Protein AF-A0A3C0FWK3-F1 (afdb_monomer)

Foldseek 3Di:
DDDPDPVVVVVVVVVVVVPVPDPPPPPPPVVVVVVCVVVVVCVCCVPVVVVVVVVVVVQADDDPDDDGDRPGCPVVVVLVPDPVNVVVVVVVVVVVVVVVVVVVVVD

Sequence (107 aa):
MAEPAPDVLQRSEDRKFTLKSGKKCWRPQWSAGMALIPAMTITIVCFYGFIIWTFVISLTRSRLLPVYKFTGFEQYVRLFANERWWTAMQNLAIHGFLFIGGSVVFG

Mean predicted aligned error: 14.86 Å

Solvent-accessible surface area (backbone atoms only — not comparable to full-atom values): 6501 Å² total; per-residue (Å²): 138,81,78,80,58,72,66,63,58,50,53,57,53,53,54,54,64,71,67,67,68,79,77,79,75,81,67,79,56,60,70,63,53,60,68,44,46,59,61,51,49,52,51,50,50,54,51,53,48,49,50,52,49,51,50,58,51,69,34,41,57,87,51,104,63,90,55,100,51,86,51,53,62,60,66,55,55,57,47,73,70,32,68,69,51,53,53,52,50,51,51,52,50,52,50,52,51,52,50,53,54,47,50,69,73,75,103

pLDDT: mean 77.74, std 14.99, range [40.66, 97.25]

Secondary structure (DSSP, 8-state):
--PPPHHHHHHHHHHHHHT----------HHHHHHHHHHHHHHHHHHHHHHHHHHHHHTS---SS------TTHHHHHHHT-HHHHHHHHHHHHHHHHHHHHHHHH-

Radius of gyration: 33.71 Å; Cα contacts (8 Å, |Δi|>4): 23; chains: 1; bounding box: 55×80×73 Å

Structure (mmCIF, N/CA/C/O backbone):
data_AF-A0A3C0FWK3-F1
#
_entry.id   AF-A0A3C0FWK3-F1
#
loop_
_atom_site.group_PDB
_atom_site.id
_atom_site.type_symbol
_atom_site.label_atom_id
_atom_site.label_alt_id
_atom_site.label_comp_id
_atom_site.label_asym_id
_atom_site.label_entity_id
_atom_site.label_seq_id
_atom_site.pdbx_PDB_ins_code
_atom_site.Cartn_x
_atom_site.Cartn_y
_atom_site.Cartn_z
_atom_site.occupancy
_atom_site.B_iso_or_equiv
_atom_site.auth_seq_id
_atom_site.auth_comp_id
_atom_site.auth_asym_id
_atom_site.auth_atom_id
_atom_site.pdbx_PDB_model_num
ATOM 1 N N . MET A 1 1 ? 35.168 51.005 -55.321 1.00 52.41 1 MET A N 1
ATOM 2 C CA . MET A 1 1 ? 35.548 50.231 -54.121 1.00 52.41 1 MET A CA 1
ATOM 3 C C . MET A 1 1 ? 34.957 50.945 -52.916 1.00 52.41 1 MET A C 1
ATOM 5 O O . MET A 1 1 ? 35.563 51.891 -52.442 1.00 52.41 1 MET A O 1
ATOM 9 N N . ALA A 1 2 ? 33.735 50.592 -52.513 1.00 61.12 2 ALA A N 1
ATOM 10 C CA . ALA A 1 2 ? 33.154 51.076 -51.262 1.00 61.12 2 ALA A CA 1
ATOM 11 C C . ALA A 1 2 ? 33.457 50.015 -50.203 1.00 61.12 2 ALA A C 1
ATOM 13 O O . ALA A 1 2 ? 32.989 48.883 -50.321 1.00 61.12 2 ALA A O 1
ATOM 14 N N . GLU A 1 3 ? 34.325 50.351 -49.257 1.00 69.69 3 GLU A N 1
ATOM 15 C CA . GLU A 1 3 ? 34.621 49.498 -48.110 1.00 69.69 3 GLU A CA 1
ATOM 16 C C . GLU A 1 3 ? 33.337 49.362 -47.269 1.00 69.69 3 GLU A C 1
ATOM 18 O O . GLU A 1 3 ? 32.701 50.379 -46.974 1.00 69.69 3 GLU A O 1
ATOM 23 N N . PRO A 1 4 ? 32.874 48.144 -46.942 1.00 72.19 4 PRO A N 1
ATOM 24 C CA . PRO A 1 4 ? 31.709 47.983 -46.085 1.00 72.19 4 PRO A CA 1
ATOM 25 C C . PRO A 1 4 ? 32.045 48.484 -44.675 1.00 72.19 4 PRO A C 1
ATOM 27 O O . PRO A 1 4 ? 33.038 48.065 -44.085 1.00 72.19 4 PRO A O 1
ATOM 30 N N . ALA A 1 5 ? 31.213 49.387 -44.152 1.00 77.75 5 ALA A N 1
ATOM 31 C CA . ALA A 1 5 ? 31.381 50.004 -42.841 1.00 77.75 5 ALA A CA 1
ATOM 32 C C . ALA A 1 5 ? 31.496 48.950 -41.708 1.00 77.75 5 ALA A C 1
ATOM 34 O O . ALA A 1 5 ? 30.890 47.873 -41.796 1.00 77.75 5 ALA A O 1
ATOM 35 N N . PRO A 1 6 ? 32.286 49.225 -40.647 1.00 72.12 6 PRO A N 1
ATOM 36 C CA . PRO A 1 6 ? 32.647 48.234 -39.625 1.00 72.12 6 PRO A CA 1
ATOM 37 C C . PRO A 1 6 ? 31.442 47.671 -38.852 1.00 72.12 6 PRO A C 1
ATOM 39 O O . PRO A 1 6 ? 31.512 46.572 -38.303 1.00 72.12 6 PRO A O 1
ATOM 42 N N . ASP A 1 7 ? 30.307 48.373 -38.853 1.00 77.00 7 ASP A N 1
ATOM 43 C CA . ASP A 1 7 ? 29.052 47.941 -38.235 1.00 77.00 7 ASP A CA 1
ATOM 44 C C . ASP A 1 7 ? 28.407 46.742 -38.953 1.00 77.00 7 ASP A C 1
ATOM 46 O O . ASP A 1 7 ? 27.733 45.925 -38.319 1.00 77.00 7 ASP A O 1
ATOM 50 N N . VAL A 1 8 ? 28.645 46.589 -40.261 1.00 74.00 8 VAL A N 1
ATOM 51 C CA . VAL A 1 8 ? 28.087 45.492 -41.069 1.00 74.00 8 VAL A CA 1
ATOM 52 C C . VAL A 1 8 ? 28.754 44.162 -40.717 1.00 74.00 8 VAL A C 1
ATOM 54 O O . VAL A 1 8 ? 28.082 43.127 -40.654 1.00 74.00 8 VAL A O 1
ATOM 57 N N . LEU A 1 9 ? 30.062 44.186 -40.440 1.00 76.31 9 LEU A N 1
ATOM 58 C CA . LEU A 1 9 ? 30.807 43.005 -40.001 1.00 76.31 9 LEU A CA 1
ATOM 59 C C . LEU A 1 9 ? 30.390 42.603 -38.584 1.00 76.31 9 LEU A C 1
ATOM 61 O O . LEU A 1 9 ? 30.022 41.443 -38.378 1.00 76.31 9 LEU A O 1
ATOM 65 N N . GLN A 1 10 ? 30.296 43.570 -37.667 1.00 76.94 10 GLN A N 1
ATOM 66 C CA . GLN A 1 10 ? 29.868 43.333 -36.287 1.00 76.94 10 GLN A CA 1
ATOM 67 C C . GLN A 1 10 ? 28.462 42.722 -36.227 1.00 76.94 10 GLN A C 1
ATOM 69 O O . GLN A 1 10 ? 28.243 41.682 -35.607 1.00 76.94 10 GLN A O 1
ATOM 74 N N . ARG A 1 11 ? 27.520 43.266 -37.010 1.00 72.06 11 ARG A N 1
ATOM 75 C CA . ARG A 1 11 ? 26.147 42.751 -37.087 1.00 72.06 11 ARG A CA 1
ATOM 76 C C . ARG A 1 11 ? 26.069 41.316 -37.606 1.00 72.06 11 ARG A C 1
ATOM 78 O O . ARG A 1 11 ? 25.148 40.582 -37.240 1.00 72.06 11 ARG A O 1
ATOM 85 N N . SER A 1 12 ? 27.007 40.900 -38.457 1.00 67.50 12 SER A N 1
ATOM 86 C CA . SER A 1 12 ? 27.086 39.522 -38.952 1.00 67.50 12 SER A CA 1
ATOM 87 C C . SER A 1 12 ? 27.600 38.541 -37.889 1.00 67.50 12 SER A C 1
ATOM 89 O O . SER A 1 12 ? 27.162 37.388 -37.867 1.00 67.50 12 SER A O 1
ATOM 91 N N . GLU A 1 13 ? 28.459 39.000 -36.977 1.00 72.12 13 GLU A N 1
ATOM 92 C CA . GLU A 1 13 ? 28.961 38.229 -35.836 1.00 72.12 13 GLU A CA 1
ATOM 93 C C . GLU A 1 13 ? 27.938 38.169 -34.695 1.00 72.12 13 GLU A C 1
ATOM 95 O O . GLU A 1 13 ? 27.649 37.084 -34.185 1.00 72.12 13 GLU A O 1
ATOM 100 N N . ASP A 1 14 ? 27.262 39.279 -34.396 1.00 67.75 14 ASP A N 1
ATOM 101 C CA . ASP A 1 14 ? 26.172 39.337 -33.416 1.00 67.75 14 ASP A CA 1
ATOM 102 C C . ASP A 1 14 ? 25.009 38.419 -33.821 1.00 67.75 14 ASP A C 1
ATOM 104 O O . ASP A 1 14 ? 24.451 37.683 -33.004 1.00 67.75 14 ASP A O 1
ATOM 108 N N . ARG A 1 15 ? 24.685 38.369 -35.122 1.00 67.38 15 ARG A N 1
ATOM 109 C CA . ARG A 1 15 ? 23.714 37.417 -35.694 1.00 67.38 15 ARG A CA 1
ATOM 110 C C . ARG A 1 15 ? 24.124 35.959 -35.486 1.00 67.38 15 ARG A C 1
ATOM 112 O O . ARG A 1 15 ? 23.248 35.108 -35.366 1.00 67.38 15 ARG A O 1
ATOM 119 N N . LYS A 1 16 ? 25.420 35.637 -35.441 1.00 61.53 16 LYS A N 1
ATOM 120 C CA . LYS A 1 16 ? 25.877 34.276 -35.107 1.00 61.53 16 LYS A CA 1
ATOM 121 C C . LYS A 1 16 ? 25.693 33.990 -33.617 1.00 61.53 16 LYS A C 1
ATOM 123 O O . LYS A 1 16 ? 25.367 32.856 -33.268 1.00 61.53 16 LYS A O 1
ATOM 128 N N . PHE A 1 17 ? 25.843 35.000 -32.759 1.00 63.44 17 PHE A N 1
ATOM 129 C CA . PHE A 1 17 ? 25.619 34.876 -31.318 1.00 63.44 17 PHE A CA 1
ATOM 130 C C . PHE A 1 17 ? 24.146 34.587 -30.988 1.00 63.44 17 PHE A C 1
ATOM 132 O O . PHE A 1 17 ? 23.859 33.719 -30.164 1.00 63.44 17 PHE A O 1
ATOM 139 N N . THR A 1 18 ? 23.196 35.211 -31.697 1.00 64.38 18 THR A N 1
ATOM 140 C CA . THR A 1 18 ? 21.755 34.974 -31.468 1.00 64.38 18 THR A CA 1
ATOM 141 C C . THR A 1 18 ? 21.250 33.627 -32.001 1.00 64.38 18 THR A C 1
ATOM 143 O O . THR A 1 18 ? 20.250 33.104 -31.509 1.00 64.38 18 THR A O 1
ATOM 146 N N . LEU A 1 19 ? 21.947 33.016 -32.966 1.00 66.56 19 LEU A N 1
ATOM 147 C CA . LEU A 1 19 ? 21.542 31.747 -33.588 1.00 66.56 19 LEU A CA 1
ATOM 148 C C . LEU A 1 19 ? 22.043 30.494 -32.855 1.00 66.56 19 LEU A C 1
ATOM 150 O O . LEU A 1 19 ? 21.733 29.374 -33.266 1.00 66.56 19 LEU A O 1
ATOM 154 N N . LYS A 1 20 ? 22.758 30.642 -31.736 1.00 60.78 20 LYS A N 1
ATOM 155 C CA . LYS A 1 20 ? 23.230 29.517 -30.915 1.00 60.78 20 LYS A CA 1
ATOM 156 C C . LYS A 1 20 ? 22.216 29.093 -29.842 1.00 60.78 20 LYS A C 1
ATOM 158 O O . LYS A 1 20 ? 22.587 28.713 -28.735 1.00 60.78 20 LYS A O 1
ATOM 163 N N . SER A 1 21 ? 20.925 29.126 -30.177 1.00 67.44 21 SER A N 1
ATOM 164 C CA . SER A 1 21 ? 19.878 28.525 -29.349 1.00 67.44 21 SER A CA 1
ATOM 165 C C . SER A 1 21 ? 20.078 27.009 -29.314 1.00 67.44 21 SER A C 1
ATOM 167 O O . SER A 1 21 ? 20.046 26.321 -30.339 1.00 67.44 21 SER A O 1
ATOM 169 N N . GLY A 1 22 ? 20.374 26.504 -28.118 1.00 64.12 22 GLY A N 1
ATOM 170 C CA . GLY A 1 22 ? 20.672 25.108 -27.852 1.00 64.12 22 GLY A CA 1
ATOM 171 C C . GLY A 1 22 ? 19.533 24.205 -28.300 1.00 64.12 22 GLY A C 1
ATOM 172 O O . GLY A 1 22 ? 18.498 24.098 -27.646 1.00 64.12 22 GLY A O 1
ATOM 173 N N . LYS A 1 23 ? 19.768 23.482 -29.392 1.00 63.09 23 LYS A N 1
ATOM 174 C CA . LYS A 1 23 ? 18.971 22.322 -29.775 1.00 63.09 23 LYS A CA 1
ATOM 175 C C . LYS A 1 23 ? 19.160 21.278 -28.670 1.00 63.09 23 LYS A C 1
ATOM 177 O O . LYS A 1 23 ? 20.103 20.491 -28.736 1.00 63.09 23 LYS A O 1
ATOM 182 N N . LYS A 1 24 ? 18.314 21.275 -27.628 1.00 63.41 24 LYS A N 1
ATOM 183 C CA . LYS A 1 24 ? 18.189 20.116 -26.731 1.00 63.41 24 LYS A CA 1
ATOM 184 C C . LYS A 1 24 ? 17.686 18.972 -27.594 1.00 63.41 24 LYS A C 1
ATOM 186 O O . LYS A 1 24 ? 16.492 18.829 -27.833 1.00 63.41 24 LYS A O 1
ATOM 191 N N . CYS A 1 25 ? 18.631 18.209 -28.127 1.00 61.75 25 CYS A N 1
ATOM 192 C CA . CYS A 1 25 ? 18.354 16.986 -28.839 1.00 61.75 25 CYS A CA 1
ATOM 193 C C . CYS A 1 25 ? 17.810 16.009 -27.798 1.00 61.75 25 CYS A C 1
ATOM 195 O O . CYS A 1 25 ? 18.564 15.336 -27.098 1.00 61.75 25 CYS A O 1
ATOM 197 N N . TRP A 1 26 ? 16.485 15.996 -27.671 1.00 59.50 26 TRP A N 1
ATOM 198 C CA . TRP A 1 26 ? 15.710 14.903 -27.111 1.00 59.50 26 TRP A CA 1
ATOM 199 C C . TRP A 1 26 ? 15.963 13.677 -27.986 1.00 59.50 26 TRP A C 1
ATOM 201 O O . TRP A 1 26 ? 15.153 13.316 -28.830 1.00 59.50 26 TRP A O 1
ATOM 211 N N . ARG A 1 27 ? 17.154 13.085 -27.861 1.00 61.91 27 ARG A N 1
ATOM 212 C CA . ARG A 1 27 ? 17.447 11.781 -28.439 1.00 61.91 27 ARG A CA 1
ATOM 213 C C . ARG A 1 27 ? 16.591 10.813 -27.639 1.00 61.91 27 ARG A C 1
ATOM 215 O O . ARG A 1 27 ? 16.844 10.675 -26.441 1.00 61.91 27 ARG A O 1
ATOM 222 N N . PRO A 1 28 ? 15.579 10.170 -28.234 1.00 62.19 28 PRO A N 1
ATOM 223 C CA . PRO A 1 28 ? 14.916 9.094 -27.538 1.00 62.19 28 PRO A CA 1
ATOM 224 C C . PRO A 1 28 ? 15.979 8.016 -27.314 1.00 62.19 28 PRO A C 1
ATOM 226 O O . PRO A 1 28 ? 16.543 7.454 -28.252 1.00 62.19 28 PRO A O 1
ATOM 229 N N . GLN A 1 29 ? 16.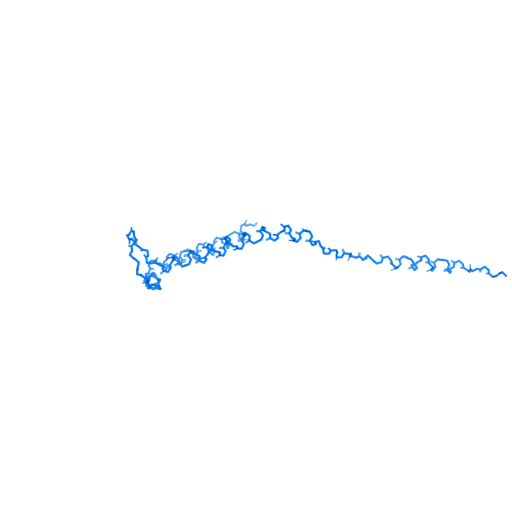341 7.801 -26.055 1.00 67.50 29 GLN A N 1
ATOM 230 C CA . GLN A 1 29 ? 17.251 6.742 -25.641 1.00 67.50 29 GLN A CA 1
ATOM 231 C C . GLN A 1 29 ? 16.505 5.401 -25.712 1.00 67.50 29 GLN A C 1
ATOM 233 O O . GLN A 1 29 ? 16.211 4.783 -24.693 1.00 67.50 29 GLN A O 1
ATOM 238 N N . TRP A 1 30 ? 16.145 4.972 -26.926 1.00 63.97 30 TRP A N 1
ATOM 239 C CA . TRP A 1 30 ? 15.414 3.723 -27.178 1.00 63.97 30 TRP A CA 1
ATOM 240 C C . TRP A 1 30 ? 16.130 2.523 -26.547 1.00 63.97 30 TRP A C 1
ATOM 242 O O . TRP A 1 30 ? 15.484 1.660 -25.962 1.00 63.97 30 TRP A O 1
ATOM 252 N N . SER A 1 31 ? 17.465 2.526 -26.555 1.00 71.00 31 SER A N 1
ATOM 253 C CA . SER A 1 31 ? 18.300 1.514 -25.903 1.00 71.00 31 SER A CA 1
ATOM 254 C C . SER A 1 31 ? 18.134 1.474 -24.379 1.00 71.00 31 SER A C 1
ATOM 256 O O . SER A 1 31 ? 18.013 0.393 -23.809 1.00 71.00 31 SER A O 1
ATOM 258 N N . ALA A 1 32 ? 18.065 2.630 -23.712 1.00 71.50 32 ALA A N 1
ATOM 259 C CA . ALA A 1 32 ? 17.840 2.685 -22.266 1.00 71.50 32 ALA A CA 1
ATOM 260 C C . ALA A 1 32 ? 16.398 2.303 -21.891 1.00 71.50 32 ALA A C 1
ATOM 262 O O . ALA A 1 32 ? 16.180 1.641 -20.880 1.00 71.50 32 ALA A O 1
ATOM 263 N N . GLY A 1 33 ? 15.416 2.667 -22.725 1.00 71.56 33 GLY A N 1
ATOM 264 C CA . GLY A 1 33 ? 14.026 2.246 -22.545 1.00 71.56 33 GLY A CA 1
ATOM 265 C C . GLY A 1 33 ? 13.873 0.727 -22.616 1.00 71.56 33 GLY A C 1
ATOM 266 O O . GLY A 1 33 ? 13.291 0.130 -21.717 1.00 71.56 33 GLY A O 1
ATOM 267 N N . MET A 1 34 ? 14.462 0.083 -23.628 1.00 79.94 34 MET A N 1
ATOM 268 C CA . MET A 1 34 ? 14.363 -1.370 -23.824 1.00 79.94 34 MET A CA 1
ATOM 269 C C . MET A 1 34 ? 15.044 -2.181 -22.716 1.00 79.94 34 MET A C 1
ATOM 271 O O . MET A 1 34 ? 14.521 -3.221 -22.323 1.00 79.94 34 MET A O 1
ATOM 275 N N . ALA A 1 35 ? 16.162 -1.696 -22.169 1.00 82.50 35 ALA A N 1
ATOM 276 C CA . ALA A 1 35 ? 16.830 -2.335 -21.035 1.00 82.50 35 ALA A CA 1
ATOM 277 C C . ALA A 1 35 ? 16.003 -2.273 -19.735 1.00 82.50 35 ALA A C 1
ATOM 279 O O . ALA A 1 35 ? 16.143 -3.140 -18.874 1.00 82.50 35 ALA A O 1
ATOM 280 N N . LEU A 1 36 ? 15.119 -1.278 -19.597 1.00 84.38 36 LEU A N 1
ATOM 281 C CA . LEU A 1 36 ? 14.277 -1.097 -18.412 1.00 84.38 36 LEU A CA 1
ATOM 282 C C . LEU A 1 36 ? 12.985 -1.932 -18.457 1.00 84.38 36 LEU A C 1
ATOM 284 O O . LEU A 1 36 ? 12.489 -2.346 -17.408 1.00 84.38 36 LEU A O 1
ATOM 288 N N . ILE A 1 37 ? 12.459 -2.218 -19.656 1.00 89.19 37 ILE A N 1
ATOM 289 C CA . ILE A 1 37 ? 11.243 -3.028 -19.865 1.00 89.19 37 ILE A CA 1
ATOM 290 C C . ILE A 1 37 ? 11.256 -4.355 -19.086 1.00 89.19 37 ILE A C 1
ATOM 292 O O . ILE A 1 37 ? 10.261 -4.620 -18.406 1.00 89.19 37 ILE A O 1
ATOM 296 N N . PRO A 1 38 ? 12.313 -5.196 -19.120 1.00 88.12 38 PRO A N 1
ATOM 297 C CA . PRO A 1 38 ? 12.294 -6.474 -18.408 1.00 88.12 38 PRO A CA 1
ATOM 298 C C . PRO A 1 38 ? 12.212 -6.293 -16.889 1.00 88.12 38 PRO A C 1
ATOM 300 O O . PRO A 1 38 ? 11.402 -6.954 -16.243 1.00 88.12 38 PRO A O 1
ATOM 303 N N . ALA A 1 39 ? 12.969 -5.352 -16.319 1.00 89.31 39 ALA A N 1
ATOM 304 C CA . ALA A 1 39 ? 12.916 -5.064 -14.887 1.00 89.31 39 ALA A CA 1
ATOM 305 C C . ALA A 1 39 ? 11.529 -4.547 -14.457 1.00 89.31 39 ALA A C 1
ATOM 307 O O . ALA A 1 39 ? 10.981 -4.989 -13.443 1.00 89.31 39 ALA A O 1
ATOM 308 N N . MET A 1 40 ? 10.920 -3.664 -15.256 1.00 90.31 40 MET A N 1
ATOM 309 C CA . MET A 1 40 ? 9.565 -3.170 -14.999 1.00 90.31 40 MET A CA 1
ATOM 310 C C . MET A 1 40 ? 8.518 -4.281 -15.106 1.00 90.31 40 MET A C 1
ATOM 312 O O . MET A 1 40 ? 7.650 -4.395 -14.245 1.00 90.31 40 MET A O 1
ATOM 316 N N . THR A 1 41 ? 8.623 -5.126 -16.131 1.00 93.06 41 THR A N 1
ATOM 317 C CA . THR A 1 41 ? 7.692 -6.237 -16.363 1.00 93.06 41 THR A CA 1
ATOM 318 C C . THR A 1 41 ? 7.731 -7.225 -15.205 1.00 93.06 41 THR A C 1
ATOM 320 O O . THR A 1 41 ? 6.683 -7.577 -14.675 1.00 93.06 41 THR A O 1
ATOM 323 N N . ILE A 1 42 ? 8.927 -7.616 -14.752 1.00 93.62 42 ILE A N 1
ATOM 324 C CA . ILE A 1 42 ? 9.093 -8.508 -13.596 1.00 93.62 42 ILE A CA 1
ATOM 325 C C . ILE A 1 42 ? 8.482 -7.878 -12.344 1.00 93.62 42 ILE A C 1
ATOM 327 O O . ILE A 1 42 ? 7.742 -8.543 -11.626 1.00 93.62 42 ILE A O 1
ATOM 331 N N . THR A 1 43 ? 8.736 -6.590 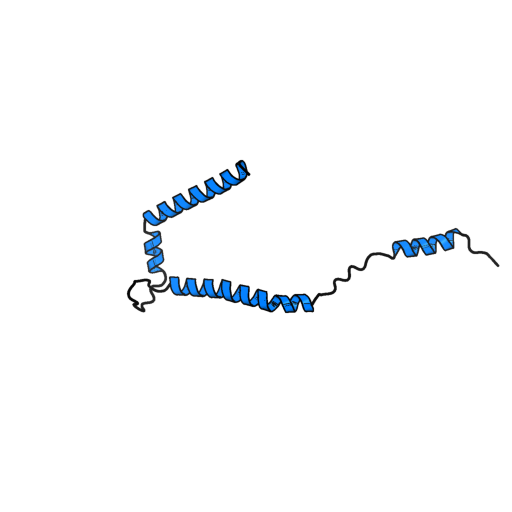-12.100 1.00 93.19 43 THR A N 1
ATOM 332 C CA . THR A 1 43 ? 8.177 -5.882 -10.939 1.00 93.19 43 THR A CA 1
ATOM 333 C C . THR A 1 43 ? 6.649 -5.891 -10.970 1.00 93.19 43 THR A C 1
ATOM 335 O O . THR A 1 43 ? 6.020 -6.255 -9.981 1.00 93.19 43 THR A O 1
ATOM 338 N N . ILE A 1 44 ? 6.042 -5.558 -12.111 1.00 94.19 44 ILE A N 1
ATOM 339 C CA . ILE A 1 44 ? 4.584 -5.542 -12.279 1.00 94.19 44 ILE A CA 1
ATOM 340 C C . ILE A 1 44 ? 4.013 -6.951 -12.092 1.00 94.19 44 ILE A C 1
ATOM 342 O O . ILE A 1 44 ? 3.099 -7.143 -11.296 1.00 94.19 44 ILE A O 1
ATOM 346 N N . VAL A 1 45 ? 4.559 -7.951 -12.779 1.00 94.31 45 VAL A N 1
ATOM 347 C CA . VAL A 1 45 ? 4.046 -9.325 -12.712 1.00 94.31 45 VAL A CA 1
ATOM 348 C C . VAL A 1 45 ? 4.176 -9.894 -11.302 1.00 94.31 45 VAL A C 1
ATOM 350 O O . VAL A 1 45 ? 3.212 -10.459 -10.795 1.00 94.31 45 VAL A O 1
ATOM 353 N N . CYS A 1 46 ? 5.315 -9.709 -10.633 1.00 92.69 46 CYS A N 1
ATOM 354 C CA . CYS A 1 46 ? 5.498 -10.198 -9.269 1.00 92.69 46 CYS A CA 1
ATOM 355 C C . CYS A 1 46 ? 4.587 -9.478 -8.275 1.00 92.69 46 CYS A C 1
ATOM 357 O O . CYS A 1 46 ? 3.913 -10.145 -7.499 1.00 92.69 46 CYS A O 1
ATOM 359 N N . PHE A 1 47 ? 4.516 -8.144 -8.296 1.00 94.19 47 PHE A N 1
ATOM 360 C CA . PHE A 1 47 ? 3.674 -7.410 -7.349 1.00 94.19 47 PHE A CA 1
ATOM 361 C C . PHE A 1 47 ? 2.191 -7.665 -7.609 1.00 94.19 47 PHE A C 1
ATOM 363 O O . PHE A 1 47 ? 1.486 -8.154 -6.730 1.00 94.19 47 PHE A O 1
ATOM 370 N N . TYR A 1 48 ? 1.704 -7.377 -8.815 1.00 92.50 48 TYR A N 1
ATOM 371 C CA . TYR A 1 48 ? 0.278 -7.500 -9.114 1.00 92.50 48 TYR A CA 1
ATOM 372 C C . T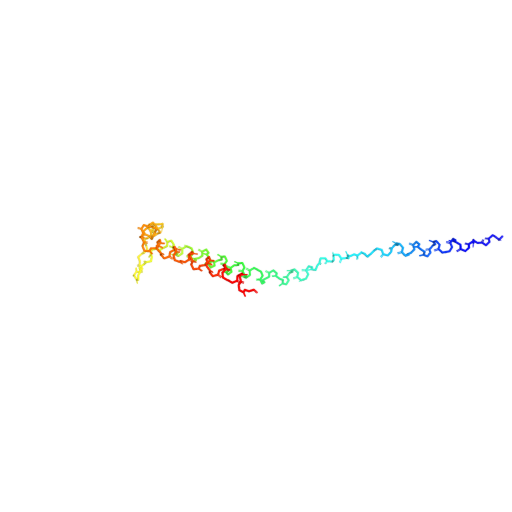YR A 1 48 ? -0.171 -8.956 -9.187 1.00 92.50 48 TYR A C 1
ATOM 374 O O . TYR A 1 48 ? -1.251 -9.276 -8.698 1.00 92.50 48 TYR A O 1
ATOM 382 N N . GLY A 1 49 ? 0.659 -9.853 -9.724 1.00 93.75 49 GLY A N 1
ATOM 383 C CA . GLY A 1 49 ? 0.377 -11.286 -9.723 1.00 93.75 49 GLY A CA 1
ATOM 384 C C . GLY A 1 49 ? 0.261 -11.834 -8.305 1.00 93.75 49 GLY A C 1
ATOM 385 O O . GLY A 1 49 ? -0.702 -12.536 -8.005 1.00 93.75 49 GLY A O 1
ATOM 386 N N . PHE A 1 50 ? 1.167 -11.451 -7.400 1.00 90.06 50 PHE A N 1
ATOM 387 C CA . PHE A 1 50 ? 1.091 -11.867 -6.000 1.00 90.06 50 PHE A CA 1
ATOM 388 C C . PHE A 1 50 ? -0.108 -11.256 -5.265 1.00 90.06 50 PHE A C 1
ATOM 390 O O . PHE A 1 50 ? -0.756 -11.954 -4.486 1.00 90.06 50 PHE A O 1
ATOM 397 N N . ILE A 1 51 ? -0.456 -9.992 -5.534 1.00 91.88 51 ILE A N 1
ATOM 398 C CA . ILE A 1 51 ? -1.647 -9.337 -4.966 1.00 91.88 51 ILE A CA 1
ATOM 399 C C . ILE A 1 51 ? -2.921 -10.061 -5.411 1.00 91.88 51 ILE A C 1
ATOM 401 O O . ILE A 1 51 ? -3.746 -10.412 -4.569 1.00 91.88 51 ILE A O 1
ATOM 405 N N . ILE A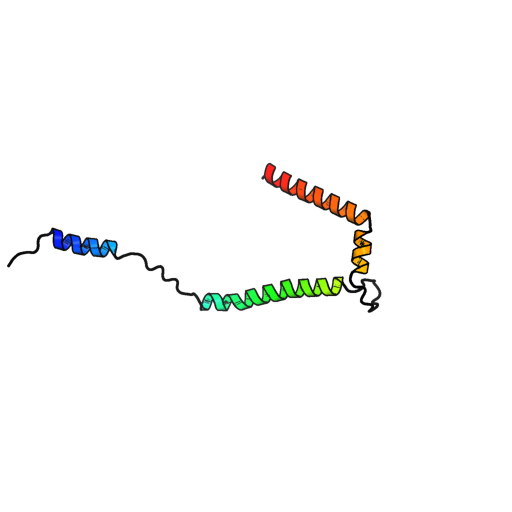 1 52 ? -3.072 -10.329 -6.712 1.00 89.62 52 ILE A N 1
ATOM 406 C CA . ILE A 1 52 ? -4.240 -11.033 -7.259 1.00 89.62 52 ILE A CA 1
ATOM 407 C C . ILE A 1 52 ? -4.303 -12.454 -6.701 1.00 89.62 52 ILE A C 1
ATOM 409 O O . ILE A 1 52 ? -5.356 -12.886 -6.241 1.00 89.62 52 ILE A O 1
ATOM 413 N N . TRP A 1 53 ? -3.182 -13.173 -6.684 1.00 86.31 53 TRP A N 1
ATOM 414 C CA . TRP A 1 53 ? -3.111 -14.529 -6.145 1.00 86.31 53 TRP A CA 1
ATOM 415 C C . TRP A 1 53 ? -3.490 -14.582 -4.661 1.00 86.31 53 TRP A C 1
ATOM 417 O O . TRP A 1 53 ? -4.329 -15.388 -4.259 1.00 86.31 53 TRP A O 1
ATOM 427 N N . THR A 1 54 ? -2.937 -13.675 -3.853 1.00 85.19 54 THR A N 1
ATOM 428 C CA . THR A 1 54 ? -3.259 -13.556 -2.424 1.00 85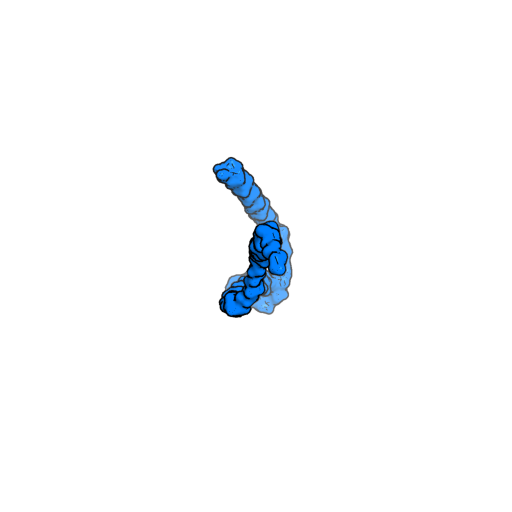.19 54 THR A CA 1
ATOM 429 C C . THR A 1 54 ? -4.729 -13.203 -2.218 1.00 85.19 54 THR A C 1
ATOM 431 O O . THR A 1 54 ? -5.381 -13.776 -1.350 1.00 85.19 54 THR A O 1
ATOM 434 N N . PHE A 1 55 ? -5.287 -12.319 -3.047 1.00 84.19 55 PHE A N 1
ATOM 435 C CA . PHE A 1 55 ? -6.704 -11.967 -3.017 1.00 84.19 55 PHE A CA 1
ATOM 436 C C . PHE A 1 55 ? -7.605 -13.169 -3.341 1.00 84.19 55 PHE A C 1
ATOM 438 O O . PHE A 1 55 ? -8.552 -13.443 -2.606 1.00 84.19 55 PHE A O 1
ATOM 445 N N . VAL A 1 56 ? -7.279 -13.936 -4.386 1.00 80.88 56 VAL A N 1
ATOM 446 C CA . VAL A 1 56 ? -8.010 -15.155 -4.774 1.00 80.88 56 VAL A CA 1
ATOM 447 C C . VAL A 1 56 ? -7.953 -16.212 -3.666 1.00 80.88 56 VAL A C 1
ATOM 449 O O . VAL A 1 56 ? -8.977 -16.813 -3.331 1.00 80.88 56 VAL A O 1
ATOM 452 N N . ILE A 1 57 ? -6.788 -16.408 -3.040 1.00 78.50 57 ILE A N 1
ATOM 453 C CA . ILE A 1 57 ? -6.651 -17.306 -1.884 1.00 78.50 57 ILE A CA 1
ATOM 454 C C . ILE A 1 57 ? -7.461 -16.797 -0.691 1.00 78.50 57 ILE A C 1
ATOM 456 O O . ILE A 1 57 ? -8.107 -17.594 -0.019 1.00 78.50 57 ILE A O 1
ATOM 460 N N . SER A 1 58 ? -7.490 -15.489 -0.446 1.00 73.88 58 SER A N 1
ATOM 461 C CA . SER A 1 58 ? -8.235 -14.894 0.668 1.00 73.88 58 SER A CA 1
ATOM 462 C C . SER A 1 58 ? -9.759 -15.065 0.546 1.00 73.88 58 SER A C 1
ATOM 464 O O . SER A 1 58 ? -10.471 -15.005 1.546 1.00 73.88 58 SER A O 1
ATOM 466 N N . LEU A 1 59 ? -10.272 -15.333 -0.660 1.00 67.88 59 LEU A N 1
ATOM 467 C CA . LEU A 1 59 ? -11.676 -15.698 -0.911 1.00 67.88 59 LEU A CA 1
ATOM 468 C C . LEU A 1 59 ? -11.955 -17.205 -0.729 1.00 67.88 59 LEU A C 1
ATOM 470 O O . LEU A 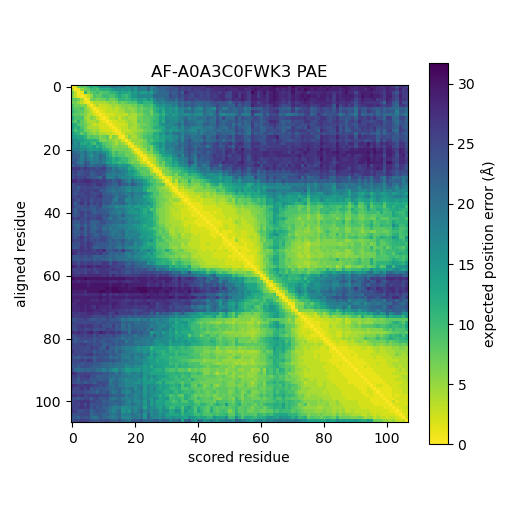1 59 ? -13.110 -17.645 -0.781 1.00 67.88 59 LEU A O 1
ATOM 474 N N . THR A 1 60 ? -10.911 -18.010 -0.512 1.00 62.72 60 THR A N 1
ATOM 475 C CA . THR A 1 60 ? -10.989 -19.460 -0.310 1.00 62.72 60 THR A CA 1
ATOM 476 C C . THR A 1 60 ? -10.994 -19.794 1.186 1.00 62.72 60 THR A C 1
ATOM 478 O O . THR A 1 60 ? -10.286 -19.197 1.990 1.00 62.72 60 THR A O 1
ATOM 481 N N . ARG A 1 61 ? -11.843 -20.751 1.582 1.00 54.16 61 ARG A N 1
ATOM 482 C CA . ARG A 1 61 ? -12.224 -21.036 2.974 1.00 54.16 61 ARG A CA 1
ATOM 483 C C . ARG A 1 61 ? -11.022 -21.488 3.833 1.00 54.16 61 ARG A C 1
ATOM 485 O O . ARG A 1 61 ? -10.688 -22.669 3.858 1.00 54.16 61 ARG A O 1
ATOM 492 N N . SER A 1 62 ? -10.415 -20.582 4.601 1.00 51.06 62 SER A N 1
ATOM 493 C CA . SER A 1 62 ? -9.306 -20.916 5.516 1.00 51.06 62 SER A CA 1
ATOM 494 C C . SER A 1 62 ? -9.781 -21.683 6.760 1.00 51.06 62 SER A C 1
ATOM 496 O O . SER A 1 62 ? -10.342 -21.101 7.691 1.00 51.06 62 SER A O 1
ATOM 498 N N . ARG A 1 63 ? -9.543 -22.999 6.795 1.00 54.41 63 ARG A N 1
ATOM 499 C CA . ARG A 1 63 ? -9.440 -23.827 8.013 1.00 54.41 63 ARG A CA 1
ATOM 500 C C . ARG A 1 63 ? -8.183 -24.691 7.877 1.00 54.41 63 ARG A C 1
ATOM 502 O O . ARG A 1 63 ? -7.842 -25.083 6.769 1.00 54.41 63 ARG A O 1
ATOM 509 N N . LEU A 1 64 ? -7.532 -25.021 8.996 1.00 52.28 64 LEU A N 1
ATOM 510 C CA . LEU A 1 64 ? -6.351 -25.907 9.072 1.00 52.28 64 LEU A CA 1
ATOM 511 C C . LEU A 1 64 ? -6.547 -27.296 8.416 1.00 52.28 64 LEU A C 1
ATOM 513 O O . LEU A 1 64 ? -5.580 -28.025 8.234 1.00 52.28 64 LEU A O 1
ATOM 517 N N . LEU A 1 65 ? -7.781 -27.654 8.047 1.00 44.78 65 LEU A N 1
ATOM 518 C CA . LEU A 1 65 ? -8.121 -28.813 7.228 1.00 44.78 65 LEU A CA 1
ATOM 519 C C . LEU A 1 65 ? -8.761 -28.315 5.916 1.00 44.78 65 LEU A C 1
ATOM 521 O O . LEU A 1 65 ? -9.783 -27.619 5.981 1.00 44.78 65 LEU A O 1
ATOM 525 N N . PRO A 1 66 ? -8.183 -28.634 4.743 1.00 40.66 66 PRO A N 1
ATOM 526 C CA . PRO A 1 66 ? -8.655 -28.139 3.457 1.00 40.66 66 PRO A CA 1
ATOM 527 C C . PRO A 1 66 ? -10.025 -28.737 3.122 1.00 40.66 66 PRO A C 1
ATOM 529 O O . PRO A 1 66 ? -10.168 -29.943 2.943 1.00 40.66 66 PRO A O 1
ATOM 532 N N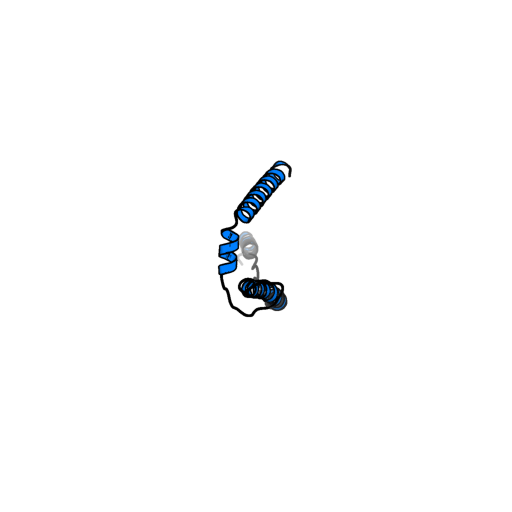 . VAL A 1 67 ? -11.042 -27.880 3.004 1.00 53.66 67 VAL A N 1
ATOM 533 C CA . VAL A 1 67 ? -12.356 -28.251 2.464 1.00 53.66 67 VAL A CA 1
ATOM 534 C C . VAL A 1 67 ? -12.663 -27.290 1.320 1.00 53.66 67 VAL A C 1
ATOM 536 O O . VAL A 1 67 ? -12.943 -26.114 1.554 1.00 53.66 67 VAL A O 1
ATOM 539 N N . TYR A 1 68 ? -12.589 -27.784 0.081 1.00 49.56 68 TYR A N 1
ATOM 540 C CA . TYR A 1 68 ? -12.846 -27.039 -1.159 1.00 49.56 68 TYR A CA 1
ATOM 541 C C . TYR A 1 68 ? -14.329 -26.645 -1.292 1.00 49.56 68 TYR A C 1
ATOM 543 O O . TYR A 1 68 ? -15.083 -27.182 -2.099 1.00 49.56 68 TYR A O 1
ATOM 551 N N . LYS A 1 69 ? -14.783 -25.702 -0.466 1.00 55.44 69 LYS A N 1
ATOM 552 C CA . LYS A 1 69 ? -16.098 -25.064 -0.573 1.00 55.44 69 LYS A CA 1
ATOM 553 C C . LYS A 1 69 ? -15.880 -23.562 -0.697 1.00 55.44 69 LYS A C 1
ATOM 555 O O . LYS A 1 69 ? -15.647 -22.910 0.320 1.00 55.44 69 LYS A O 1
ATOM 560 N N . PHE A 1 70 ? -15.973 -23.050 -1.923 1.00 55.34 70 PHE A N 1
ATOM 561 C CA . PHE A 1 70 ? -15.916 -21.624 -2.263 1.00 55.34 70 PHE A CA 1
ATOM 562 C C . PHE A 1 70 ? -16.947 -20.856 -1.414 1.00 55.34 70 PHE A C 1
ATOM 564 O O . PHE A 1 70 ? -18.147 -20.959 -1.646 1.00 55.34 70 PHE A O 1
ATOM 571 N N . THR A 1 71 ? -16.501 -20.181 -0.353 1.00 57.59 71 THR A N 1
ATOM 572 C CA . THR A 1 71 ? -17.368 -19.412 0.568 1.00 57.59 71 THR A CA 1
ATOM 573 C C . THR A 1 71 ? -17.474 -17.942 0.230 1.00 57.59 71 THR A C 1
ATOM 575 O O . THR A 1 71 ? -18.260 -17.238 0.860 1.00 57.59 71 THR A O 1
ATOM 578 N N . GLY A 1 72 ? -16.681 -17.467 -0.732 1.00 64.25 72 GLY A N 1
ATOM 579 C CA . GLY A 1 72 ? -16.649 -16.059 -1.100 1.00 64.25 72 GLY A CA 1
ATOM 580 C C . GLY A 1 72 ? -16.426 -15.161 0.121 1.00 64.25 72 GLY A C 1
ATOM 581 O O . GLY A 1 72 ? -15.503 -15.373 0.904 1.00 64.25 72 GLY A O 1
ATOM 582 N N . PHE A 1 73 ? -17.310 -14.176 0.299 1.00 66.12 73 PHE A N 1
ATOM 583 C CA . PHE A 1 73 ? -17.194 -13.102 1.293 1.00 66.12 73 PHE A CA 1
ATOM 584 C C . PHE A 1 73 ? -17.760 -13.417 2.684 1.00 66.12 73 PHE A C 1
ATOM 586 O O . PHE A 1 73 ? -17.707 -12.571 3.576 1.00 66.12 73 PHE A O 1
ATOM 593 N N . GLU A 1 74 ? -18.284 -14.618 2.923 1.00 70.06 74 GLU A N 1
ATOM 594 C CA . GLU A 1 74 ? -18.937 -14.934 4.200 1.00 70.06 74 GLU A CA 1
ATOM 595 C C . GLU A 1 74 ? -17.969 -14.847 5.398 1.00 70.06 74 GLU A C 1
ATOM 597 O O . GLU A 1 74 ? -18.351 -14.450 6.498 1.00 70.06 74 GLU A O 1
ATOM 602 N N . GLN A 1 75 ? -16.683 -15.149 5.183 1.00 71.06 75 GLN A N 1
ATOM 603 C CA . GLN A 1 75 ? -15.640 -14.979 6.200 1.00 71.06 75 GLN A CA 1
ATOM 604 C C . GLN A 1 75 ? -15.330 -13.504 6.493 1.00 71.06 75 GLN A C 1
ATOM 606 O O . GLN A 1 75 ? -15.077 -13.163 7.647 1.00 71.06 75 GLN A O 1
ATOM 611 N N . TYR A 1 76 ? -15.415 -12.626 5.490 1.00 76.06 76 TYR A N 1
ATOM 612 C CA . TYR A 1 76 ? -15.246 -11.185 5.681 1.00 76.06 76 TYR A CA 1
ATOM 613 C C . TYR A 1 76 ? -16.399 -10.599 6.494 1.00 76.06 76 TYR A C 1
ATOM 615 O O . TYR A 1 76 ? -16.152 -9.881 7.455 1.00 76.06 76 TYR A O 1
ATOM 623 N N . VAL A 1 77 ? -17.650 -10.964 6.190 1.00 76.56 77 VAL A N 1
ATOM 624 C CA . VAL A 1 77 ? -18.824 -10.496 6.952 1.00 76.56 77 VAL A CA 1
ATOM 625 C C . VAL A 1 77 ? -18.713 -10.879 8.431 1.00 76.56 77 VAL A C 1
ATOM 627 O O . VAL A 1 77 ? -18.967 -10.053 9.302 1.00 76.56 77 VAL A O 1
ATOM 630 N N . ARG A 1 78 ? -18.254 -12.100 8.735 1.00 77.31 78 ARG A N 1
ATOM 631 C CA . ARG A 1 78 ? -18.015 -12.545 10.120 1.00 77.31 78 ARG A CA 1
ATOM 632 C C . ARG A 1 78 ? -16.892 -11.773 10.816 1.00 77.31 78 ARG A C 1
ATOM 634 O O . ARG A 1 78 ? -16.965 -11.573 12.023 1.00 77.31 78 ARG A O 1
ATOM 641 N N . LEU A 1 79 ? -15.861 -11.361 10.077 1.00 80.50 79 LEU A N 1
ATOM 642 C CA . LEU A 1 79 ? -14.771 -10.544 10.609 1.00 80.50 79 LEU A CA 1
ATOM 643 C C . LEU A 1 79 ? -15.260 -9.130 10.944 1.00 80.50 79 LEU A C 1
ATOM 645 O O . LEU A 1 79 ? -15.020 -8.652 12.048 1.00 80.50 79 LEU A O 1
ATOM 649 N N . PHE A 1 80 ? -16.000 -8.500 10.029 1.00 79.88 80 PHE A N 1
ATOM 650 C CA . PHE A 1 80 ? -16.576 -7.167 10.234 1.00 79.88 80 PHE A CA 1
ATOM 651 C C . PHE A 1 80 ? -17.691 -7.145 11.291 1.00 79.88 80 PHE A C 1
ATOM 653 O O . PHE A 1 80 ? -17.913 -6.112 11.914 1.00 79.88 80 PHE A O 1
ATOM 660 N N . ALA A 1 81 ? -18.372 -8.268 11.531 1.00 84.75 81 ALA A N 1
ATOM 661 C CA . ALA A 1 81 ? -19.344 -8.407 12.616 1.00 84.75 81 ALA A CA 1
ATOM 662 C C . ALA A 1 81 ? -18.695 -8.590 14.003 1.00 84.75 81 ALA A C 1
ATOM 664 O O . ALA A 1 81 ? -19.397 -8.626 15.011 1.00 84.75 81 ALA A O 1
ATOM 665 N N . ASN A 1 82 ? -17.369 -8.738 14.081 1.00 86.62 82 ASN A N 1
ATOM 666 C CA . ASN A 1 82 ? -16.666 -8.962 15.337 1.00 86.62 82 ASN A CA 1
ATOM 667 C C . ASN A 1 82 ? -16.255 -7.628 15.979 1.00 86.62 82 ASN A C 1
ATOM 669 O O . ASN A 1 82 ? -15.435 -6.895 15.425 1.00 86.62 82 ASN A O 1
ATOM 673 N N . GLU A 1 83 ? -16.754 -7.336 17.183 1.00 87.12 83 GLU A N 1
ATOM 674 C CA . GLU A 1 83 ? -16.401 -6.110 17.919 1.00 87.12 83 GLU A CA 1
ATOM 675 C C . GLU A 1 83 ? -14.890 -5.973 18.153 1.00 87.12 83 GLU A C 1
ATOM 677 O O . GLU A 1 83 ? -14.331 -4.880 18.076 1.00 87.12 83 GLU A O 1
ATOM 682 N N . ARG A 1 84 ? -14.189 -7.095 18.349 1.00 90.06 84 ARG A N 1
ATOM 683 C CA . ARG A 1 84 ? -12.744 -7.103 18.604 1.00 90.06 84 ARG A CA 1
ATOM 684 C C . ARG A 1 84 ? -11.936 -6.625 17.397 1.00 90.06 84 ARG A C 1
ATOM 686 O O . ARG A 1 84 ? -10.867 -6.042 17.570 1.00 90.06 84 ARG A O 1
ATOM 693 N N . TRP A 1 85 ? -12.446 -6.859 16.186 1.00 89.81 85 TRP A N 1
ATOM 694 C CA . TRP A 1 85 ? -11.835 -6.368 14.952 1.00 89.81 85 TRP A CA 1
ATOM 695 C C . TRP A 1 85 ? -11.923 -4.839 14.870 1.00 89.81 85 TRP A C 1
ATOM 697 O O . TRP A 1 85 ? -10.924 -4.183 14.573 1.00 89.81 85 TRP A O 1
ATOM 707 N N . TRP A 1 86 ? -13.072 -4.265 15.240 1.00 92.50 86 TRP A N 1
ATOM 708 C CA . TRP A 1 86 ? -13.264 -2.815 15.296 1.00 92.50 86 TRP A CA 1
ATOM 709 C C . TRP A 1 86 ? -12.370 -2.145 16.337 1.00 92.50 86 TRP A C 1
ATOM 711 O O . TRP A 1 86 ? -11.727 -1.143 16.029 1.00 92.50 86 TRP A O 1
ATOM 721 N N . THR A 1 87 ? -12.244 -2.727 17.535 1.00 93.94 87 THR A N 1
ATOM 722 C CA . THR A 1 87 ? -11.321 -2.211 18.559 1.00 93.94 87 THR A CA 1
ATOM 723 C C . THR A 1 87 ? -9.874 -2.206 18.064 1.00 93.94 87 THR A C 1
ATOM 725 O O . THR A 1 87 ? -9.156 -1.224 18.250 1.00 93.94 87 THR A O 1
ATOM 728 N N . ALA A 1 88 ? -9.434 -3.278 17.398 1.00 93.75 88 ALA A N 1
ATOM 729 C CA . ALA A 1 88 ? -8.088 -3.349 16.837 1.00 93.75 88 ALA A CA 1
ATOM 730 C C . ALA A 1 88 ? -7.861 -2.286 15.747 1.00 93.75 88 ALA A C 1
ATOM 732 O O . ALA A 1 88 ? -6.815 -1.636 15.749 1.00 93.75 88 ALA A O 1
ATOM 733 N N . MET A 1 89 ? -8.842 -2.059 14.864 1.00 94.62 89 MET A N 1
ATOM 734 C CA . MET A 1 89 ? -8.769 -1.003 13.848 1.00 94.62 89 MET A CA 1
ATOM 735 C C . MET A 1 89 ? -8.715 0.399 14.450 1.00 94.62 89 MET A C 1
ATOM 737 O O . MET A 1 89 ? -7.906 1.215 14.012 1.00 94.62 89 MET A O 1
ATOM 741 N N . GLN A 1 90 ? -9.516 0.675 15.480 1.00 95.31 90 GLN A N 1
ATOM 742 C CA . GLN A 1 90 ? -9.484 1.961 16.171 1.00 95.31 90 GLN A CA 1
ATOM 743 C C . GLN A 1 90 ? -8.118 2.212 16.824 1.00 95.31 90 GLN A C 1
ATOM 745 O O . GLN A 1 90 ? -7.557 3.296 16.678 1.00 95.31 90 GLN A O 1
ATOM 750 N N . ASN A 1 91 ? -7.539 1.202 17.477 1.00 95.50 91 ASN A N 1
ATOM 751 C CA . ASN A 1 91 ? -6.205 1.310 18.066 1.00 95.50 91 ASN A CA 1
ATOM 752 C C . ASN A 1 91 ? -5.124 1.548 17.003 1.00 95.50 91 ASN A C 1
ATOM 754 O O . ASN A 1 91 ? -4.242 2.381 17.207 1.00 95.50 91 ASN A O 1
ATOM 758 N N . LEU A 1 92 ? -5.202 0.856 15.861 1.00 96.31 92 LEU A N 1
ATOM 759 C CA . LEU A 1 92 ? -4.276 1.043 14.743 1.00 96.31 92 LEU A CA 1
ATOM 760 C C . LEU A 1 92 ? -4.374 2.461 14.162 1.00 96.31 92 LEU A C 1
ATOM 762 O O . LEU A 1 92 ? -3.349 3.091 13.905 1.00 96.31 92 LEU A O 1
ATOM 766 N N . ALA A 1 93 ? -5.593 2.979 14.002 1.00 96.44 93 ALA A N 1
ATOM 767 C CA . ALA A 1 93 ? -5.834 4.332 13.515 1.00 96.44 93 ALA A CA 1
ATOM 768 C C . ALA A 1 93 ? -5.291 5.394 14.483 1.00 96.44 93 ALA A C 1
ATOM 770 O O . ALA A 1 93 ? -4.584 6.305 14.053 1.00 96.44 93 ALA A O 1
ATOM 771 N N . ILE A 1 94 ? -5.562 5.249 15.787 1.00 97.06 94 ILE A N 1
ATOM 772 C CA . ILE A 1 94 ? -5.041 6.154 16.823 1.00 97.06 94 ILE A CA 1
ATOM 773 C C . ILE A 1 94 ? -3.511 6.114 16.837 1.00 97.06 94 ILE A C 1
ATOM 775 O O . ILE A 1 94 ? -2.881 7.168 16.825 1.00 97.06 94 ILE A O 1
ATOM 779 N N . HIS A 1 95 ? -2.905 4.923 16.804 1.00 96.31 95 HIS A N 1
ATOM 780 C CA . HIS A 1 95 ? -1.450 4.777 16.789 1.00 96.31 95 HIS A CA 1
ATOM 781 C C . HIS A 1 95 ? -0.828 5.430 15.550 1.00 96.31 95 HIS A C 1
ATOM 783 O O . HIS A 1 95 ? 0.123 6.197 15.677 1.00 96.31 95 HIS A O 1
ATOM 789 N N . GLY A 1 96 ? -1.367 5.163 14.357 1.00 96.50 96 GLY A N 1
ATOM 790 C CA . GLY A 1 96 ? -0.854 5.730 13.109 1.00 96.50 96 GLY A CA 1
ATOM 791 C C . GLY A 1 96 ? -0.947 7.255 13.080 1.00 96.50 96 GLY A C 1
ATOM 792 O O . GLY A 1 96 ? 0.024 7.925 12.735 1.00 96.50 96 GLY A O 1
ATOM 793 N N . PHE A 1 97 ? -2.085 7.811 13.502 1.00 97.19 97 PHE A N 1
ATOM 794 C CA . PHE A 1 97 ? -2.282 9.258 13.550 1.00 97.19 97 PHE A CA 1
ATOM 795 C C . PHE A 1 97 ? -1.342 9.934 14.553 1.00 97.19 97 PHE A C 1
ATOM 797 O O . PHE A 1 97 ? -0.674 10.911 14.212 1.00 97.19 97 PHE A O 1
ATOM 804 N N . LEU A 1 98 ? -1.252 9.392 15.772 1.00 96.38 98 LEU A N 1
ATOM 805 C CA . LEU A 1 98 ? -0.3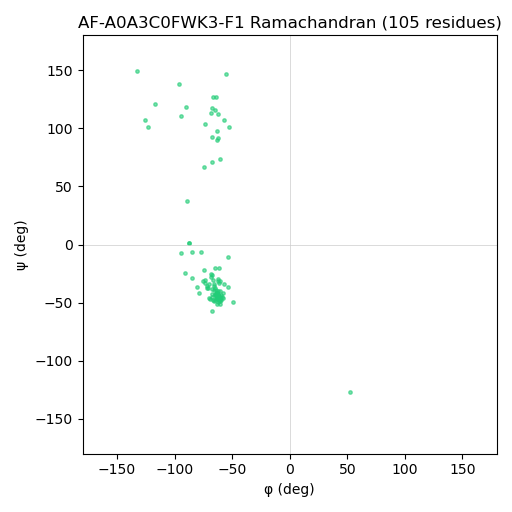99 9.945 16.821 1.00 96.38 98 LEU A CA 1
ATOM 806 C C . LEU A 1 98 ? 1.087 9.853 16.446 1.00 96.38 98 LEU A C 1
ATOM 808 O O . LEU A 1 98 ? 1.839 10.785 16.714 1.00 96.38 98 LEU A O 1
ATOM 812 N N . PHE A 1 99 ? 1.500 8.766 15.785 1.00 95.81 99 PHE A N 1
ATOM 813 C CA . PHE A 1 99 ? 2.869 8.579 15.308 1.00 95.81 99 PHE A CA 1
ATOM 814 C C . PHE A 1 99 ? 3.246 9.584 14.216 1.00 95.81 99 PHE A C 1
ATOM 816 O O . PHE A 1 99 ? 4.278 10.239 14.330 1.00 95.81 99 PHE A O 1
ATOM 823 N N . ILE A 1 100 ? 2.402 9.755 13.191 1.00 96.69 100 ILE A N 1
ATOM 824 C CA . ILE A 1 100 ? 2.639 10.739 12.124 1.00 96.69 100 ILE A CA 1
ATOM 825 C C . ILE A 1 100 ? 2.697 12.145 12.720 1.00 96.69 100 ILE A C 1
ATOM 827 O O . ILE A 1 100 ? 3.678 12.855 12.508 1.00 96.69 100 ILE A O 1
ATOM 831 N N .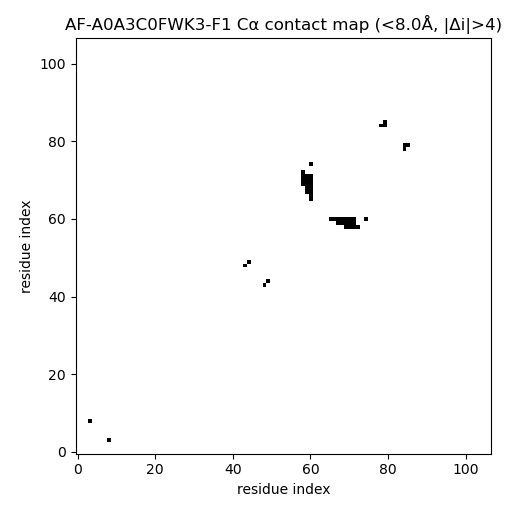 GLY A 1 101 ? 1.691 12.523 13.514 1.00 97.19 101 GLY A N 1
ATOM 832 C CA . GLY A 1 101 ? 1.645 13.833 14.162 1.00 97.19 101 GLY A CA 1
ATOM 833 C C . GLY A 1 101 ? 2.867 14.085 15.045 1.00 97.19 101 GLY A C 1
ATOM 834 O O . GLY A 1 101 ? 3.500 15.129 14.928 1.00 97.19 101 GLY A O 1
ATOM 835 N N . GLY A 1 102 ? 3.257 13.104 15.862 1.00 96.38 102 GLY A N 1
ATOM 836 C CA . GLY A 1 102 ? 4.466 13.179 16.677 1.00 96.38 102 GLY A CA 1
ATOM 837 C C . GLY A 1 102 ? 5.726 13.346 15.828 1.00 96.38 102 GLY A C 1
ATOM 838 O O . GLY A 1 102 ? 6.511 14.253 16.076 1.00 96.38 102 GLY A O 1
ATOM 839 N N . SER A 1 103 ? 5.901 12.534 14.785 1.00 95.00 103 SER A N 1
ATOM 840 C CA . SER A 1 103 ? 7.085 12.603 13.921 1.00 95.00 103 SER A CA 1
ATOM 841 C C . SER A 1 103 ? 7.237 13.945 13.200 1.00 95.00 103 SER A C 1
ATOM 843 O O . SER A 1 103 ? 8.357 14.402 13.030 1.00 95.00 103 SER A O 1
ATOM 845 N N . VAL A 1 104 ? 6.132 14.601 12.831 1.00 97.25 104 VAL A N 1
ATOM 846 C CA . VAL A 1 104 ? 6.145 15.923 12.181 1.00 97.25 104 VAL A CA 1
ATOM 847 C C . VAL A 1 104 ? 6.464 17.047 13.167 1.00 97.25 104 VAL A C 1
ATOM 849 O O . VAL A 1 104 ? 7.027 18.059 12.774 1.00 97.25 104 VAL A O 1
ATOM 852 N N . VAL A 1 105 ? 6.080 16.900 14.437 1.00 96.69 105 VAL A N 1
ATOM 853 C CA . VAL A 1 105 ? 6.345 17.908 15.477 1.00 96.69 105 VAL A CA 1
ATOM 854 C C . VAL A 1 105 ? 7.771 17.802 16.021 1.00 96.69 105 VAL A C 1
ATOM 856 O O . VAL A 1 105 ? 8.369 18.820 16.360 1.00 96.69 105 VAL A O 1
ATOM 859 N N . PHE A 1 106 ? 8.292 16.579 16.154 1.00 92.94 106 PHE A N 1
ATOM 860 C CA . PHE A 1 106 ? 9.629 16.317 16.696 1.00 92.94 106 PHE A CA 1
ATOM 861 C C . PHE A 1 106 ? 10.738 16.275 15.638 1.00 92.94 106 PHE A C 1
ATOM 863 O O . PHE A 1 106 ? 11.900 16.455 16.004 1.00 92.94 106 PHE A O 1
ATOM 870 N N . GLY A 1 107 ? 10.402 15.967 14.382 1.00 80.62 107 GLY A N 1
ATOM 871 C CA . GLY A 1 107 ? 11.335 15.975 13.252 1.00 80.62 107 GLY A CA 1
ATOM 872 C C . GLY A 1 107 ? 11.601 17.382 12.746 1.00 80.62 107 GLY A C 1
ATOM 873 O O . GLY A 1 107 ? 12.778 17.648 12.419 1.00 80.62 107 GLY A O 1
#